Protein AF-A0A7Y2BTY7-F1 (afdb_monomer_lite)

pLDDT: mean 79.28, std 14.03, range [41.16, 93.19]

Sequence (97 aa):
MQQPDKAASQTGKGAFARQWHHRPPVPIKVSPFFSWPVDPLRMIRWIAERWVNIAENSVLAVIAYVSWRWVQPSLEETKTFAIGWVAEIYIRNLVLL

Foldseek 3Di:
DDDPPPPPPPPPCPDPVVPDPDDPDPPDDDQLVPDPPRDVVSNVVVCCCVQVPDCVNVVVVVLVVCCVPPQQDDPVVVVDDDVVNVVSVVVSVVVVD

Structure (mmCIF, N/CA/C/O backbone):
data_AF-A0A7Y2BTY7-F1
#
_entry.id   AF-A0A7Y2BTY7-F1
#
loop_
_atom_site.group_PDB
_atom_site.id
_atom_site.type_symbol
_atom_site.label_atom_id
_atom_site.label_alt_id
_atom_site.label_comp_id
_atom_site.label_asym_id
_atom_site.label_entity_id
_atom_site.label_seq_id
_atom_site.pdbx_PDB_ins_code
_atom_site.Cartn_x
_atom_site.Cartn_y
_atom_site.Cartn_z
_atom_site.occupancy
_atom_site.B_iso_or_equiv
_atom_site.auth_seq_id
_atom_site.auth_comp_id
_atom_site.auth_asym_id
_atom_site.auth_atom_id
_atom_site.pdbx_PDB_model_num
ATOM 1 N N . MET A 1 1 ? 28.530 -23.040 -51.780 1.00 42.69 1 MET A N 1
ATOM 2 C CA . MET A 1 1 ? 27.558 -23.373 -50.718 1.00 42.69 1 MET A CA 1
ATOM 3 C C . MET A 1 1 ? 26.801 -22.103 -50.348 1.00 42.69 1 MET A C 1
ATOM 5 O O . MET A 1 1 ? 27.272 -21.325 -49.532 1.00 42.69 1 MET A O 1
ATOM 9 N N . GLN A 1 2 ? 25.705 -21.825 -51.056 1.00 41.16 2 GLN A N 1
ATOM 10 C CA . GLN A 1 2 ? 24.822 -20.684 -50.795 1.00 41.16 2 GLN A CA 1
ATOM 11 C C . GLN A 1 2 ? 23.827 -21.075 -49.700 1.00 41.16 2 GLN A C 1
ATOM 13 O O . GLN A 1 2 ? 23.212 -22.131 -49.795 1.00 41.16 2 GLN A O 1
ATOM 18 N N . GLN A 1 3 ? 23.700 -20.244 -48.663 1.00 52.69 3 GLN A N 1
ATOM 19 C CA . GLN A 1 3 ? 22.672 -20.375 -47.627 1.00 52.69 3 GLN A CA 1
ATOM 20 C C . GLN A 1 3 ? 21.292 -20.068 -48.243 1.00 52.69 3 GLN A C 1
ATOM 22 O O . GLN A 1 3 ? 21.088 -18.935 -48.690 1.00 52.69 3 GLN A O 1
ATOM 27 N N . PRO A 1 4 ? 20.347 -21.025 -48.277 1.00 47.22 4 PRO A N 1
ATOM 28 C CA . PRO A 1 4 ? 19.034 -20.835 -48.898 1.00 47.22 4 PRO A CA 1
ATOM 29 C C . PRO A 1 4 ? 17.999 -20.094 -48.020 1.00 47.22 4 PRO A C 1
ATOM 31 O O . PRO A 1 4 ? 16.866 -19.896 -48.450 1.00 47.22 4 PRO A O 1
ATOM 34 N N . ASP A 1 5 ? 18.357 -19.604 -46.828 1.00 52.69 5 ASP A N 1
ATOM 35 C CA . ASP A 1 5 ? 17.351 -19.219 -45.818 1.00 52.69 5 ASP A CA 1
ATOM 36 C C . ASP A 1 5 ? 16.882 -17.750 -45.843 1.00 52.69 5 ASP A C 1
ATOM 38 O O . ASP A 1 5 ? 15.989 -17.366 -45.087 1.00 52.69 5 ASP A O 1
ATOM 42 N N . LYS A 1 6 ? 17.431 -16.889 -46.714 1.00 51.84 6 LYS A N 1
ATOM 43 C CA . LYS A 1 6 ? 17.019 -15.466 -46.778 1.00 51.84 6 LYS A CA 1
ATOM 44 C C . LYS A 1 6 ? 15.847 -15.172 -47.721 1.00 51.84 6 LYS A C 1
ATOM 46 O O . LYS A 1 6 ? 15.319 -14.061 -47.688 1.00 51.84 6 LYS A O 1
ATOM 51 N N . ALA A 1 7 ? 15.416 -16.137 -48.533 1.00 43.38 7 ALA A N 1
ATOM 52 C CA . ALA A 1 7 ? 14.379 -15.917 -49.545 1.00 43.38 7 ALA A CA 1
ATOM 53 C C . ALA A 1 7 ? 12.938 -16.142 -49.037 1.00 43.38 7 ALA A C 1
ATOM 55 O O . ALA A 1 7 ? 11.994 -15.654 -49.654 1.00 43.38 7 ALA A O 1
ATOM 56 N N . ALA A 1 8 ? 12.739 -16.828 -47.906 1.00 47.34 8 ALA A N 1
ATOM 57 C CA . ALA A 1 8 ? 11.413 -17.323 -47.518 1.00 47.34 8 ALA A CA 1
ATOM 58 C C . ALA A 1 8 ? 10.533 -16.356 -46.692 1.00 47.34 8 ALA A C 1
ATOM 60 O O . ALA A 1 8 ? 9.362 -16.651 -46.476 1.00 47.34 8 ALA A O 1
ATOM 61 N N . SER A 1 9 ? 11.027 -15.198 -46.225 1.00 47.81 9 SER A N 1
ATOM 62 C CA . SER A 1 9 ? 10.263 -14.342 -45.284 1.00 47.81 9 SER A CA 1
ATOM 63 C C . SER A 1 9 ? 9.666 -13.056 -45.872 1.00 47.81 9 SER A C 1
ATOM 65 O O . SER A 1 9 ? 9.100 -12.242 -45.136 1.00 47.81 9 SER A O 1
ATOM 67 N N . GLN A 1 10 ? 9.766 -12.832 -47.187 1.00 53.38 10 GLN A N 1
ATOM 68 C CA . GLN A 1 10 ? 9.287 -11.582 -47.802 1.00 53.38 10 GLN A CA 1
ATOM 69 C C . GLN A 1 10 ? 7.935 -11.685 -48.522 1.00 53.38 10 GLN A C 1
ATOM 71 O O . GLN A 1 10 ? 7.320 -10.655 -48.788 1.00 53.38 10 GLN A O 1
ATOM 76 N N . THR A 1 11 ? 7.402 -12.884 -48.746 1.00 47.84 11 THR A N 1
ATOM 77 C CA . THR A 1 11 ? 6.174 -13.106 -49.537 1.00 47.84 11 THR A CA 1
ATOM 78 C C . THR A 1 11 ? 4.868 -13.115 -48.728 1.00 47.84 11 THR A C 1
ATOM 80 O O . THR A 1 11 ? 3.796 -13.237 -49.307 1.00 47.84 11 THR A O 1
ATOM 83 N N . GLY A 1 12 ? 4.921 -12.899 -47.406 1.00 49.81 12 GLY A N 1
ATOM 84 C CA . GLY A 1 12 ? 3.742 -12.810 -46.521 1.00 49.81 12 GLY A CA 1
ATOM 85 C C . GLY A 1 12 ? 3.483 -11.426 -45.905 1.00 49.81 12 GLY A C 1
ATOM 86 O O . GLY A 1 12 ? 2.640 -11.285 -45.023 1.00 49.81 12 GLY A O 1
ATOM 87 N N . LYS A 1 13 ? 4.215 -10.384 -46.324 1.00 57.34 13 LYS A N 1
ATOM 88 C CA . LYS A 1 13 ? 4.190 -9.046 -45.691 1.00 57.34 13 LYS A CA 1
ATOM 89 C C . LYS A 1 13 ? 2.956 -8.189 -46.022 1.00 57.34 13 LYS A C 1
ATOM 91 O O . LYS A 1 13 ? 2.827 -7.099 -45.481 1.00 57.34 13 LYS A O 1
ATOM 96 N N . GLY A 1 14 ? 2.055 -8.645 -46.892 1.00 62.34 14 GLY A N 1
ATOM 97 C CA . GLY A 1 14 ? 1.007 -7.800 -47.473 1.00 62.34 14 GLY A CA 1
ATOM 98 C C . GLY A 1 14 ? -0.171 -7.496 -46.548 1.00 62.34 14 GLY A C 1
ATOM 99 O O . GLY A 1 14 ?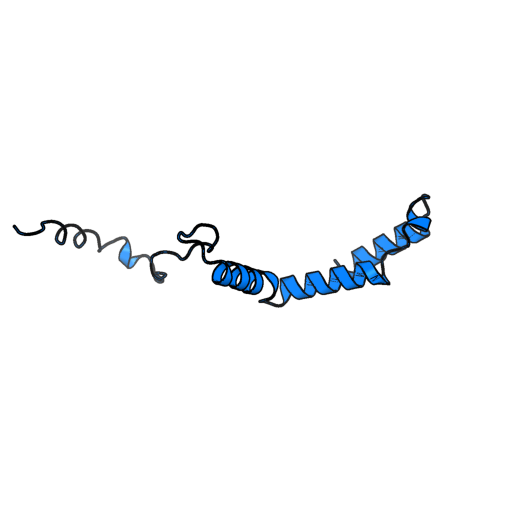 -0.419 -6.341 -46.237 1.00 62.34 14 GLY A O 1
ATOM 100 N N . ALA A 1 15 ? -0.933 -8.500 -46.116 1.00 64.19 15 ALA A N 1
ATOM 101 C CA . ALA A 1 15 ? -2.231 -8.254 -45.477 1.00 64.19 15 ALA A CA 1
ATOM 102 C C . ALA A 1 15 ? -2.122 -7.908 -43.982 1.00 64.19 15 ALA A C 1
ATOM 104 O O . ALA A 1 15 ? -2.612 -6.867 -43.552 1.00 64.19 15 ALA A O 1
ATOM 105 N N . PHE A 1 16 ? -1.410 -8.730 -43.207 1.00 64.00 16 PHE A N 1
ATOM 106 C CA . PHE A 1 16 ? -1.311 -8.569 -41.753 1.00 64.00 16 PHE A CA 1
ATOM 107 C C . PHE A 1 16 ? -0.488 -7.339 -41.345 1.00 64.00 16 PHE A C 1
ATOM 109 O O . PHE A 1 16 ? -0.779 -6.687 -40.348 1.00 64.00 16 PHE A O 1
ATOM 116 N N . ALA A 1 17 ? 0.537 -6.967 -42.124 1.00 66.31 17 ALA A N 1
ATOM 117 C CA . ALA A 1 17 ? 1.388 -5.831 -41.773 1.00 66.31 17 ALA A CA 1
ATOM 118 C C . ALA A 1 17 ? 0.705 -4.467 -41.963 1.00 66.31 17 ALA A C 1
ATOM 120 O O . ALA A 1 17 ? 1.103 -3.523 -41.285 1.00 66.31 17 ALA A O 1
ATOM 121 N N . ARG A 1 18 ? -0.312 -4.376 -42.834 1.00 68.06 18 ARG A N 1
ATOM 122 C CA . ARG A 1 18 ? -1.107 -3.159 -43.077 1.00 68.06 18 ARG A CA 1
ATOM 123 C C . ARG A 1 18 ? -2.134 -2.870 -41.979 1.00 68.06 18 ARG A C 1
ATOM 125 O O . ARG A 1 18 ? -2.624 -1.753 -41.897 1.00 68.06 18 ARG A O 1
ATOM 132 N N . GLN A 1 19 ? -2.454 -3.860 -41.150 1.00 77.44 19 GLN A N 1
ATOM 133 C CA . GLN A 1 19 ? -3.551 -3.796 -40.183 1.00 77.44 19 GLN A CA 1
ATOM 134 C C . GLN A 1 19 ? -3.138 -3.219 -38.812 1.00 77.44 19 GLN A C 1
ATOM 136 O O . GLN A 1 19 ? -4.003 -2.902 -38.003 1.00 77.44 19 GLN A O 1
ATOM 141 N N . TRP A 1 20 ? -1.833 -3.058 -38.546 1.00 79.56 20 TRP A N 1
ATOM 142 C CA . TRP A 1 20 ? -1.300 -2.626 -37.245 1.00 79.56 20 TRP A CA 1
ATOM 143 C C . TRP A 1 20 ? -0.476 -1.337 -37.361 1.00 79.56 20 TRP A C 1
ATOM 145 O O . TRP A 1 20 ? 0.578 -1.330 -37.998 1.00 79.56 20 TRP A O 1
ATOM 155 N N . HIS A 1 21 ? -0.920 -0.266 -36.693 1.00 81.50 21 HIS A N 1
ATOM 156 C CA . HIS A 1 21 ? -0.248 1.044 -36.693 1.00 81.50 21 HIS A CA 1
ATOM 157 C C . HIS A 1 21 ? 1.017 1.106 -35.824 1.00 81.50 21 HIS A C 1
ATOM 159 O O . HIS A 1 21 ? 1.925 1.878 -36.121 1.00 81.50 21 HIS A O 1
ATOM 165 N N . HIS A 1 22 ? 1.102 0.297 -34.764 1.00 80.94 22 HIS A N 1
ATOM 166 C CA . HIS A 1 22 ? 2.264 0.253 -33.879 1.00 80.94 22 HIS A CA 1
ATOM 167 C C . HIS A 1 22 ? 2.903 -1.132 -33.895 1.00 80.94 22 HIS A C 1
ATOM 169 O O . HIS A 1 22 ? 2.222 -2.152 -33.781 1.00 80.94 22 HIS A O 1
ATOM 175 N N . ARG A 1 23 ? 4.230 -1.159 -34.018 1.00 78.69 23 ARG A N 1
ATOM 176 C CA . ARG A 1 23 ? 5.039 -2.372 -33.927 1.00 78.69 23 ARG A CA 1
ATOM 177 C C . ARG A 1 23 ? 6.084 -2.130 -32.847 1.00 78.69 23 ARG A C 1
ATOM 179 O O . ARG A 1 23 ? 7.023 -1.374 -33.105 1.00 78.69 23 ARG A O 1
ATOM 186 N N . PRO A 1 24 ? 5.930 -2.717 -31.650 1.00 78.00 24 PRO A N 1
ATOM 187 C CA . PRO A 1 24 ? 6.970 -2.593 -30.652 1.00 78.00 24 PRO A CA 1
ATOM 188 C C . PRO A 1 24 ? 8.256 -3.236 -31.195 1.00 78.00 24 PRO A C 1
ATOM 190 O O . PRO A 1 24 ? 8.190 -4.204 -31.964 1.00 78.00 24 PRO A O 1
ATOM 193 N N . PRO A 1 25 ? 9.431 -2.713 -30.824 1.00 80.06 25 PRO A N 1
ATOM 194 C CA . PRO A 1 25 ? 10.690 -3.346 -31.179 1.00 80.06 25 PRO A CA 1
ATOM 195 C C . PRO A 1 25 ? 10.729 -4.767 -30.600 1.00 80.06 25 PRO A C 1
ATOM 197 O O . PRO A 1 25 ? 10.502 -4.973 -29.408 1.00 80.06 25 PRO A O 1
ATOM 200 N N . VAL A 1 26 ? 10.999 -5.747 -31.463 1.00 81.38 26 VAL A N 1
ATOM 201 C CA . VAL A 1 26 ? 11.207 -7.150 -31.082 1.00 81.38 26 VAL A CA 1
ATOM 202 C C . VAL A 1 26 ? 12.702 -7.418 -30.867 1.00 81.38 26 VAL A C 1
ATOM 204 O O . VAL A 1 26 ? 13.520 -6.825 -31.574 1.00 81.38 26 VAL A O 1
ATOM 207 N N . PRO A 1 27 ? 13.089 -8.310 -29.936 1.00 79.25 27 PRO A N 1
ATOM 208 C CA . PRO A 1 27 ? 12.235 -9.130 -29.072 1.00 79.25 27 PRO A CA 1
ATOM 209 C C 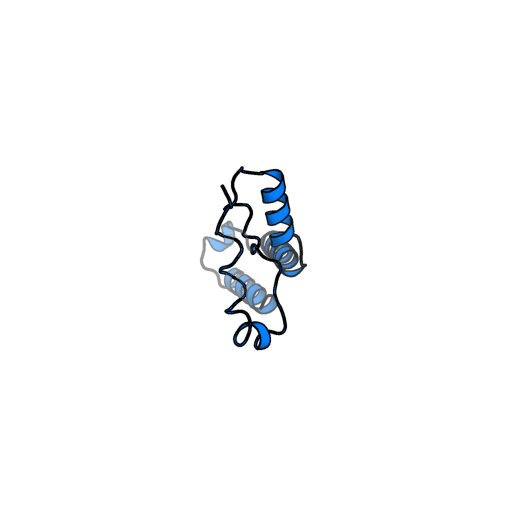. PRO A 1 27 ? 11.585 -8.327 -27.936 1.00 79.25 27 PRO A C 1
ATOM 211 O O . PRO A 1 27 ? 12.187 -7.403 -27.388 1.00 79.25 27 PRO A O 1
ATOM 214 N N . ILE A 1 28 ? 10.353 -8.701 -27.569 1.00 78.44 28 ILE A N 1
ATOM 215 C CA . ILE A 1 28 ? 9.655 -8.115 -26.417 1.00 78.44 28 ILE A CA 1
ATOM 216 C C . ILE A 1 28 ? 10.524 -8.355 -25.184 1.00 78.44 28 ILE A C 1
ATOM 218 O O . ILE A 1 28 ? 10.840 -9.495 -24.842 1.00 78.44 28 ILE A O 1
ATOM 222 N N . LYS A 1 29 ? 10.944 -7.270 -24.531 1.00 77.81 29 LYS A N 1
ATOM 223 C CA . LYS A 1 29 ? 11.762 -7.360 -23.324 1.00 77.81 29 LYS A CA 1
ATOM 224 C C . LYS A 1 29 ? 10.908 -7.946 -22.203 1.00 77.81 29 LYS A C 1
ATOM 226 O O . LYS A 1 29 ? 9.958 -7.315 -21.753 1.00 77.81 29 LYS A O 1
ATOM 231 N N . VAL A 1 30 ? 11.259 -9.149 -21.768 1.00 80.56 30 VAL A N 1
ATOM 232 C CA . VAL A 1 30 ? 10.656 -9.800 -20.603 1.00 80.56 30 VAL A CA 1
ATOM 233 C C . VAL A 1 30 ? 11.334 -9.342 -19.312 1.00 80.56 30 VAL A C 1
ATOM 235 O O . VAL A 1 30 ? 12.393 -8.706 -19.332 1.00 80.56 30 VAL A O 1
ATOM 238 N N . SER A 1 31 ? 10.703 -9.660 -18.183 1.00 82.00 31 SER A N 1
ATOM 239 C CA . SER A 1 31 ? 11.260 -9.420 -16.853 1.00 82.00 31 SER A CA 1
ATOM 240 C C . SER A 1 31 ? 12.665 -10.041 -16.721 1.00 82.00 31 SER A C 1
ATOM 242 O O . SER A 1 31 ? 12.866 -11.174 -17.169 1.00 82.00 31 SER A O 1
ATOM 244 N N . PRO A 1 32 ? 13.640 -9.333 -16.110 1.00 85.56 32 PRO A N 1
ATOM 245 C CA . PRO A 1 32 ? 15.031 -9.782 -16.040 1.00 85.56 32 PRO A CA 1
ATOM 246 C C . PRO A 1 32 ? 15.223 -11.082 -15.247 1.00 85.56 32 PRO A C 1
ATOM 248 O O . PRO A 1 32 ? 16.240 -11.747 -15.412 1.00 85.56 32 PRO A O 1
ATOM 251 N N . PHE A 1 33 ? 14.231 -11.474 -14.443 1.00 85.81 33 PHE A N 1
ATOM 252 C CA . PHE A 1 33 ? 14.199 -12.751 -13.727 1.00 85.81 33 PHE A CA 1
ATOM 253 C C . PHE A 1 33 ? 14.128 -13.974 -14.655 1.00 85.81 33 PHE A C 1
ATOM 255 O O . PHE A 1 33 ? 14.505 -15.066 -14.247 1.00 85.81 33 PHE A O 1
ATOM 262 N N . PHE A 1 34 ? 13.665 -13.800 -15.898 1.00 86.31 34 PHE A N 1
ATOM 263 C CA . PHE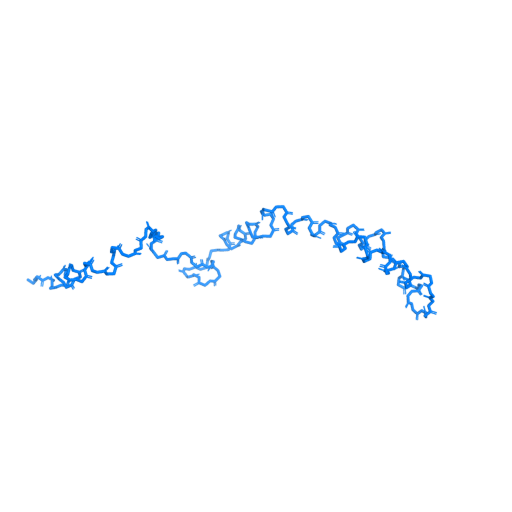 A 1 34 ? 13.535 -14.879 -16.885 1.00 86.31 34 PHE A CA 1
ATOM 264 C C . PHE A 1 34 ? 14.592 -14.810 -17.993 1.00 86.31 34 PHE A C 1
ATOM 266 O O . PHE A 1 34 ? 14.484 -15.512 -18.997 1.00 86.31 34 PHE A O 1
ATOM 273 N N . SER A 1 35 ? 15.599 -13.948 -17.845 1.00 82.38 35 SER A N 1
ATOM 274 C CA . SER A 1 35 ? 16.705 -13.834 -18.797 1.00 82.38 35 SER A CA 1
ATOM 275 C C . SER A 1 35 ? 17.976 -14.476 -18.255 1.00 82.38 35 SER A C 1
ATOM 277 O O . SER A 1 35 ? 18.343 -14.272 -17.102 1.00 82.38 35 SER A O 1
ATOM 279 N N . TRP A 1 36 ? 18.655 -15.221 -19.126 1.00 81.00 36 TRP A N 1
ATOM 280 C CA . TRP A 1 36 ? 19.990 -15.761 -18.893 1.00 81.00 36 TRP A CA 1
ATOM 281 C C . TRP A 1 36 ? 21.011 -14.997 -19.750 1.00 81.00 36 TRP A C 1
ATOM 283 O O . TRP A 1 36 ? 20.699 -14.704 -20.909 1.00 81.00 36 TRP A O 1
ATOM 293 N N . PRO A 1 37 ? 22.229 -14.704 -19.259 1.00 85.88 37 PRO A N 1
ATOM 294 C CA . PRO A 1 37 ? 22.742 -14.932 -17.904 1.00 85.88 37 PRO A CA 1
ATOM 295 C C . PRO A 1 37 ? 22.083 -14.025 -16.855 1.00 85.88 37 PRO A C 1
ATOM 297 O O . PRO A 1 37 ? 21.553 -12.963 -17.182 1.00 85.88 37 PRO A O 1
ATOM 300 N N . VAL A 1 38 ? 22.113 -14.460 -15.594 1.00 87.00 38 VAL A N 1
ATOM 301 C CA . VAL A 1 38 ? 21.557 -13.692 -14.471 1.00 87.00 38 VAL A CA 1
ATOM 302 C C . VAL A 1 38 ? 22.367 -12.408 -14.276 1.00 87.00 38 VAL A C 1
ATOM 304 O O . VAL A 1 38 ? 23.584 -12.458 -14.115 1.00 87.00 38 VAL A O 1
ATOM 307 N N . ASP A 1 39 ? 21.680 -11.267 -14.260 1.00 88.25 39 ASP A N 1
ATOM 308 C CA . ASP A 1 39 ? 22.258 -9.947 -13.986 1.00 88.25 39 ASP A CA 1
ATOM 309 C C . ASP A 1 39 ? 21.569 -9.343 -12.748 1.00 88.25 39 ASP A C 1
ATOM 311 O O . ASP A 1 39 ? 20.492 -8.740 -12.866 1.00 88.25 39 ASP A O 1
ATOM 315 N N . PRO A 1 40 ? 22.160 -9.503 -11.546 1.00 88.44 40 PRO A N 1
ATOM 316 C CA . PRO A 1 40 ? 21.569 -9.025 -10.298 1.00 88.44 40 PRO A CA 1
ATOM 317 C C . PRO A 1 40 ? 21.329 -7.515 -10.288 1.00 88.44 40 PRO A C 1
ATOM 319 O O . PRO A 1 40 ? 20.335 -7.044 -9.736 1.00 88.44 40 PRO A O 1
ATOM 322 N N . LEU A 1 41 ? 22.212 -6.745 -10.929 1.00 90.31 41 LEU A N 1
ATOM 323 C CA . LEU A 1 41 ? 22.119 -5.289 -10.961 1.00 90.31 41 LEU A CA 1
ATOM 324 C C . LEU A 1 41 ? 20.893 -4.853 -11.767 1.00 90.31 41 LEU A C 1
ATOM 326 O O . LEU A 1 41 ? 20.116 -3.998 -11.333 1.00 90.31 41 LEU A O 1
ATOM 330 N N . ARG A 1 42 ? 20.667 -5.504 -12.914 1.00 87.31 42 ARG A N 1
ATOM 331 C CA . ARG A 1 42 ? 19.472 -5.292 -13.735 1.00 87.31 42 ARG A CA 1
ATOM 332 C C . ARG A 1 42 ? 18.194 -5.718 -13.016 1.00 87.31 42 ARG A C 1
ATOM 334 O O . ARG A 1 42 ? 17.173 -5.055 -13.187 1.00 87.31 42 ARG A O 1
ATOM 341 N N . MET A 1 43 ? 18.233 -6.783 -12.216 1.00 90.00 43 MET A N 1
ATOM 342 C CA . MET A 1 43 ? 17.084 -7.224 -11.416 1.00 90.00 43 MET A CA 1
ATOM 343 C C . MET A 1 43 ? 16.726 -6.200 -10.335 1.00 90.00 43 MET A C 1
ATOM 345 O O . MET A 1 43 ? 15.571 -5.792 -10.258 1.00 90.00 43 MET A O 1
ATOM 349 N N . ILE A 1 44 ? 17.703 -5.728 -9.553 1.00 89.12 44 ILE A N 1
ATOM 350 C CA . ILE A 1 44 ? 17.482 -4.710 -8.510 1.00 89.12 44 ILE A CA 1
ATOM 351 C C . ILE A 1 44 ? 16.937 -3.426 -9.129 1.00 89.12 44 ILE A C 1
ATOM 353 O O . ILE A 1 44 ? 15.950 -2.877 -8.639 1.00 89.12 44 ILE A O 1
ATOM 357 N N . ARG A 1 45 ? 17.530 -2.972 -10.241 1.00 88.25 45 ARG A N 1
ATOM 358 C CA . ARG A 1 45 ? 17.047 -1.781 -10.943 1.00 88.25 45 ARG A CA 1
ATOM 359 C C . ARG A 1 45 ? 15.618 -1.965 -11.440 1.00 88.25 45 ARG A C 1
ATOM 361 O O . ARG A 1 45 ? 14.816 -1.060 -11.277 1.00 88.25 45 ARG A O 1
ATOM 368 N N . TRP A 1 46 ? 15.279 -3.132 -11.982 1.00 86.62 46 TRP A N 1
ATOM 369 C CA . TRP A 1 46 ? 13.915 -3.431 -12.418 1.00 86.62 46 TRP A CA 1
ATOM 370 C C . TRP A 1 46 ? 12.914 -3.436 -11.255 1.00 86.62 46 TRP A C 1
ATOM 372 O O . TRP A 1 46 ? 11.812 -2.917 -11.402 1.00 86.62 46 TRP A O 1
ATOM 382 N N . ILE A 1 47 ? 13.293 -3.963 -10.084 1.00 86.62 47 ILE A N 1
ATOM 383 C CA . ILE A 1 47 ? 12.455 -3.899 -8.875 1.00 86.62 47 ILE A CA 1
ATOM 384 C C . ILE A 1 47 ? 12.263 -2.443 -8.454 1.00 86.62 47 ILE A C 1
ATOM 386 O O . ILE A 1 47 ? 11.129 -2.028 -8.243 1.00 86.62 47 ILE A O 1
ATOM 390 N N . ALA A 1 48 ? 13.337 -1.655 -8.378 1.00 84.75 48 ALA A N 1
ATOM 391 C CA . ALA A 1 48 ? 13.254 -0.238 -8.035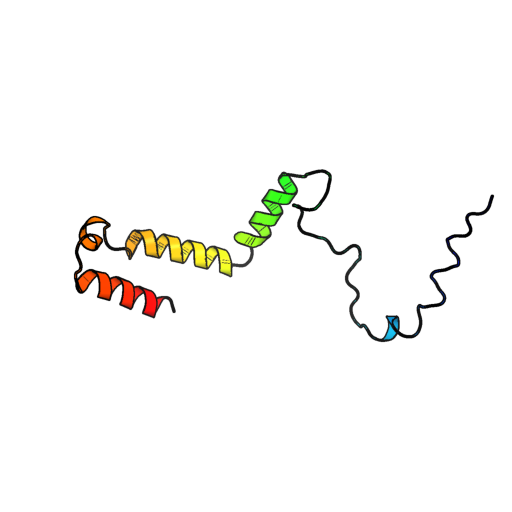 1.00 84.75 48 ALA A CA 1
ATOM 392 C C . ALA A 1 48 ? 12.397 0.538 -9.052 1.00 84.75 48 ALA A C 1
ATOM 394 O O . ALA A 1 48 ? 11.518 1.304 -8.670 1.00 84.75 48 ALA A O 1
ATOM 395 N N . GLU A 1 49 ? 12.560 0.275 -10.348 1.00 83.06 49 GLU A N 1
ATOM 396 C CA . GLU A 1 49 ? 11.742 0.858 -11.414 1.00 83.06 49 GLU A CA 1
ATOM 397 C C . GLU A 1 49 ? 10.263 0.440 -11.350 1.00 83.06 49 GLU A C 1
ATOM 399 O O . GLU A 1 49 ? 9.403 1.132 -11.886 1.00 83.06 49 GLU A O 1
ATOM 404 N N . ARG A 1 50 ? 9.946 -0.684 -10.706 1.00 82.25 50 ARG A N 1
ATOM 405 C CA . ARG A 1 50 ? 8.570 -1.174 -10.575 1.00 82.25 50 ARG A CA 1
ATOM 406 C C . ARG A 1 50 ? 7.899 -0.754 -9.267 1.00 82.25 50 ARG A C 1
ATOM 408 O O . ARG A 1 50 ? 6.692 -0.530 -9.255 1.00 82.25 50 ARG A O 1
ATOM 415 N N . TRP A 1 51 ? 8.661 -0.700 -8.178 1.00 73.00 51 TRP A N 1
ATOM 416 C CA . TRP A 1 51 ? 8.166 -0.459 -6.819 1.00 73.00 51 TRP A CA 1
ATOM 417 C C . TRP A 1 51 ? 8.384 0.971 -6.335 1.00 73.00 51 TRP A C 1
ATOM 419 O O . TRP A 1 51 ? 7.569 1.485 -5.576 1.00 73.00 51 TRP A O 1
ATOM 429 N N . VAL A 1 52 ? 9.480 1.605 -6.748 1.00 74.88 52 VAL A N 1
ATOM 430 C CA . VAL A 1 52 ? 9.866 2.951 -6.297 1.00 74.88 52 VAL A CA 1
ATOM 431 C C . VAL A 1 52 ? 9.503 4.001 -7.344 1.00 74.88 52 VAL A C 1
ATOM 433 O O . VAL A 1 52 ? 9.155 5.127 -6.992 1.00 74.88 52 VAL A O 1
ATOM 436 N N . ASN A 1 53 ? 9.542 3.634 -8.626 1.00 68.06 53 ASN A N 1
ATOM 437 C CA . ASN A 1 53 ? 9.123 4.512 -9.711 1.00 68.06 53 ASN A CA 1
ATOM 438 C C . ASN A 1 53 ? 7.608 4.473 -9.917 1.00 68.06 53 ASN A C 1
ATOM 440 O O . ASN A 1 53 ? 6.984 3.414 -9.916 1.00 68.06 53 ASN A O 1
ATOM 444 N N . ILE A 1 54 ? 7.082 5.669 -10.192 1.00 61.47 54 ILE A N 1
ATOM 445 C CA . ILE A 1 54 ? 5.665 6.022 -10.305 1.00 61.47 54 ILE A CA 1
ATOM 446 C C . ILE A 1 54 ? 5.016 6.014 -8.920 1.00 61.47 54 ILE A C 1
ATOM 448 O O . ILE A 1 54 ? 4.806 4.973 -8.310 1.00 61.47 54 ILE A O 1
ATOM 452 N N . ALA A 1 55 ? 4.747 7.227 -8.432 1.00 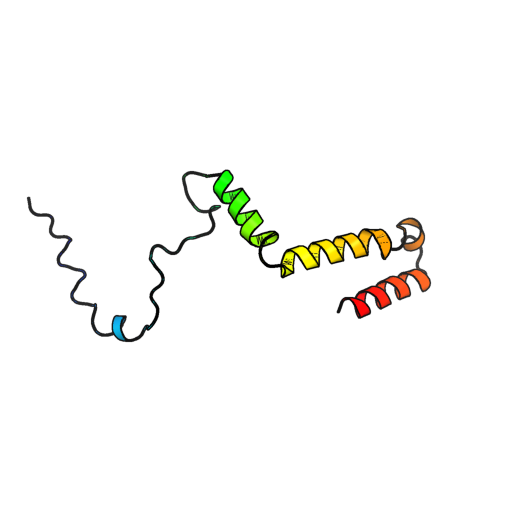66.12 55 ALA A N 1
ATOM 453 C CA . ALA A 1 55 ? 4.367 7.585 -7.066 1.00 66.12 55 ALA A CA 1
ATOM 454 C C . ALA A 1 55 ? 3.290 6.707 -6.405 1.00 66.12 55 ALA A C 1
ATOM 456 O O . ALA A 1 55 ? 3.189 6.701 -5.193 1.00 66.12 55 ALA A O 1
ATOM 457 N N . GLU A 1 56 ? 2.501 5.956 -7.162 1.00 75.56 56 GLU A N 1
ATOM 458 C CA . GLU A 1 56 ? 1.427 5.106 -6.659 1.00 75.56 56 GLU A CA 1
ATOM 459 C C . GLU A 1 56 ? 1.910 4.070 -5.628 1.00 75.56 56 GLU A C 1
ATOM 461 O O . GLU A 1 56 ? 1.475 4.092 -4.477 1.00 75.56 56 GLU A O 1
ATOM 466 N N . ASN A 1 57 ? 2.872 3.214 -5.988 1.00 82.19 57 ASN A N 1
ATOM 467 C CA . ASN A 1 57 ? 3.329 2.142 -5.095 1.00 82.19 57 ASN A CA 1
ATOM 468 C C . ASN A 1 57 ? 4.074 2.687 -3.867 1.00 82.19 57 ASN A C 1
ATOM 470 O O . ASN A 1 57 ? 3.921 2.171 -2.759 1.00 82.19 57 ASN A O 1
ATOM 474 N N . SER A 1 58 ? 4.864 3.746 -4.048 1.00 83.06 58 SER A N 1
ATOM 475 C CA . SER A 1 58 ? 5.625 4.365 -2.963 1.00 83.06 58 SER A CA 1
ATOM 476 C C . SER A 1 58 ? 4.740 5.187 -2.025 1.00 83.06 58 SER A C 1
ATOM 478 O O . SER A 1 58 ? 4.926 5.110 -0.813 1.00 83.06 58 SER A O 1
ATOM 480 N N . VAL A 1 59 ? 3.732 5.899 -2.538 1.00 86.06 59 VAL A N 1
ATOM 481 C CA . VAL A 1 59 ? 2.729 6.598 -1.718 1.00 86.06 59 VAL A CA 1
ATOM 482 C C . VAL A 1 59 ? 1.925 5.598 -0.896 1.00 86.06 59 VAL A C 1
ATOM 484 O O . VAL A 1 59 ? 1.784 5.799 0.307 1.00 86.06 59 VAL A O 1
ATOM 487 N N . LEU A 1 60 ? 1.476 4.486 -1.489 1.00 87.69 60 LEU A N 1
ATOM 488 C CA . LEU A 1 60 ? 0.788 3.427 -0.744 1.00 87.69 60 LEU A CA 1
ATOM 489 C C . LEU A 1 60 ? 1.674 2.833 0.359 1.00 87.69 60 LEU A C 1
ATOM 491 O O . LEU A 1 60 ? 1.204 2.640 1.479 1.00 87.69 60 LEU A O 1
ATOM 495 N N . ALA A 1 61 ? 2.960 2.596 0.085 1.00 88.38 61 ALA A N 1
ATOM 496 C CA . ALA A 1 61 ? 3.900 2.105 1.091 1.00 88.38 61 ALA A CA 1
ATOM 497 C C . ALA A 1 61 ? 4.093 3.102 2.247 1.00 88.38 61 ALA A C 1
ATOM 499 O O . ALA A 1 61 ? 4.111 2.704 3.413 1.00 88.38 61 ALA A O 1
ATOM 500 N N . VAL A 1 62 ? 4.193 4.400 1.940 1.00 89.88 62 VAL A N 1
ATOM 501 C CA . VAL A 1 62 ? 4.293 5.464 2.949 1.00 89.88 62 VAL A CA 1
ATOM 502 C C . VAL A 1 62 ? 3.014 5.545 3.777 1.00 89.88 62 VAL A C 1
ATOM 504 O O . VAL A 1 62 ? 3.093 5.540 5.003 1.00 89.88 62 VAL A O 1
ATOM 507 N N . ILE A 1 63 ? 1.842 5.559 3.140 1.00 90.88 63 ILE A N 1
ATOM 508 C CA . ILE A 1 63 ? 0.546 5.578 3.829 1.00 90.88 63 ILE A CA 1
ATOM 509 C C . ILE A 1 63 ? 0.407 4.355 4.737 1.00 90.88 63 ILE A C 1
ATOM 511 O O . ILE A 1 63 ? -0.003 4.502 5.888 1.00 90.88 63 ILE A O 1
ATOM 515 N N . ALA A 1 64 ? 0.791 3.166 4.267 1.00 90.56 64 ALA A N 1
ATOM 516 C CA . ALA A 1 64 ? 0.761 1.948 5.068 1.00 90.56 64 ALA A CA 1
ATOM 517 C C . ALA A 1 64 ? 1.683 2.051 6.293 1.00 90.56 64 ALA A C 1
ATOM 519 O O . ALA A 1 64 ? 1.260 1.744 7.407 1.00 90.56 64 ALA A O 1
ATOM 520 N N . TYR A 1 65 ? 2.913 2.538 6.111 1.00 92.69 65 TYR A N 1
ATOM 521 C CA . TYR A 1 65 ? 3.871 2.721 7.202 1.00 92.69 65 TYR A CA 1
ATOM 522 C C . TYR A 1 65 ? 3.382 3.734 8.248 1.00 92.69 65 TYR A C 1
ATOM 524 O O . TYR A 1 65 ? 3.405 3.458 9.447 1.00 92.69 65 TYR A O 1
ATOM 532 N N . VAL A 1 66 ? 2.890 4.886 7.794 1.00 92.75 66 VAL A N 1
ATOM 533 C CA . VAL A 1 66 ? 2.315 5.947 8.634 1.00 92.75 66 VAL A CA 1
ATOM 534 C C . VAL A 1 66 ? 1.100 5.426 9.405 1.00 92.75 66 VAL A C 1
ATOM 536 O O . VAL A 1 66 ? 1.024 5.588 10.624 1.00 92.75 66 VAL A O 1
ATOM 539 N N . SER A 1 67 ? 0.182 4.746 8.716 1.00 90.44 67 SER A N 1
ATOM 540 C CA . SER A 1 67 ? -1.019 4.166 9.325 1.00 90.44 67 SER A CA 1
ATOM 541 C C . SER A 1 67 ? -0.665 3.134 10.390 1.00 90.44 67 SER A C 1
ATOM 543 O O . SER A 1 67 ? -1.253 3.140 11.468 1.00 90.44 67 SER A O 1
ATOM 545 N N . TRP A 1 68 ? 0.327 2.282 10.119 1.00 88.69 68 TRP A N 1
ATOM 546 C CA . TRP A 1 68 ? 0.811 1.285 11.070 1.00 88.69 68 TRP A CA 1
ATOM 547 C C . TRP A 1 68 ? 1.481 1.921 12.291 1.00 88.69 68 TRP A C 1
ATOM 549 O O . TRP A 1 68 ? 1.304 1.454 13.411 1.00 88.69 68 TRP A O 1
ATOM 559 N N . ARG A 1 69 ? 2.253 2.995 12.101 1.00 90.00 69 ARG A N 1
ATOM 560 C CA . ARG A 1 69 ? 3.037 3.586 13.189 1.00 90.00 69 ARG A CA 1
ATOM 561 C C . ARG A 1 69 ? 2.214 4.457 14.137 1.00 90.00 69 ARG A C 1
ATOM 563 O O . ARG A 1 69 ? 2.568 4.521 15.319 1.00 90.00 69 ARG A O 1
ATOM 570 N N . TRP A 1 70 ? 1.200 5.160 13.633 1.00 86.06 70 TRP A N 1
ATOM 571 C CA . TRP A 1 70 ? 0.470 6.174 14.408 1.00 86.06 70 TRP A CA 1
ATOM 572 C C . TRP A 1 70 ? -1.021 5.907 14.583 1.00 86.06 70 TRP A C 1
ATOM 574 O O . TRP A 1 70 ? -1.583 6.399 15.551 1.00 86.06 70 TRP A O 1
ATOM 584 N N . VAL A 1 71 ? -1.652 5.158 13.678 1.00 85.81 71 VAL A N 1
ATOM 585 C CA . VAL A 1 71 ? -3.113 4.943 13.679 1.00 85.81 71 VAL A CA 1
ATOM 586 C C . VAL A 1 71 ? -3.471 3.501 14.050 1.00 85.81 71 VAL A C 1
ATOM 588 O O . VAL A 1 71 ? -4.635 3.114 14.063 1.00 85.81 71 VAL A O 1
ATOM 591 N N . GLN A 1 72 ? -2.471 2.656 14.307 1.00 85.12 72 GLN A N 1
ATOM 592 C CA . GLN A 1 72 ? -2.705 1.300 14.770 1.00 85.12 72 GLN A CA 1
ATOM 593 C C . GLN A 1 72 ? -2.775 1.274 16.304 1.00 85.12 72 GLN A C 1
ATOM 595 O O . GLN A 1 72 ? -1.789 1.650 16.946 1.00 85.12 72 GLN A O 1
ATOM 600 N N . PRO A 1 73 ? -3.884 0.781 16.890 1.00 86.19 73 PRO A N 1
ATOM 601 C CA . PRO A 1 73 ? -3.988 0.604 18.332 1.00 86.19 73 PRO A CA 1
ATOM 602 C C . PRO A 1 73 ? -2.980 -0.438 18.822 1.00 86.19 73 PRO A C 1
ATOM 604 O O . PRO A 1 73 ? -2.513 -1.303 18.068 1.00 86.19 73 PRO A O 1
ATOM 607 N N . SER A 1 74 ? -2.631 -0.361 20.105 1.00 87.00 74 SER A N 1
ATOM 608 C CA . SER A 1 74 ? -1.635 -1.262 20.678 1.00 87.00 74 SER A CA 1
ATOM 609 C C . SER A 1 74 ? -2.090 -2.727 20.607 1.00 87.00 74 SER A C 1
ATOM 611 O O . SER A 1 74 ? -3.276 -3.064 20.691 1.00 87.00 74 SER A O 1
ATOM 613 N N . LEU A 1 75 ? -1.119 -3.637 20.492 1.00 84.75 75 LEU A N 1
ATOM 614 C CA . LEU A 1 75 ? -1.391 -5.075 20.566 1.00 84.75 75 LEU A CA 1
ATOM 615 C C . LEU A 1 75 ? -1.969 -5.489 21.924 1.00 84.75 75 LEU A C 1
ATOM 617 O O . LEU A 1 75 ? -2.519 -6.574 22.037 1.00 84.75 75 LEU A O 1
ATOM 621 N N . GLU A 1 76 ? -1.831 -4.668 22.965 1.00 86.31 76 GLU A N 1
ATOM 622 C CA . GLU A 1 76 ? -2.418 -4.956 24.271 1.00 86.31 76 GLU A CA 1
ATOM 623 C C . GLU A 1 76 ? -3.920 -4.684 24.300 1.00 86.31 76 GLU A C 1
ATOM 625 O O . GLU A 1 76 ? -4.673 -5.542 24.752 1.00 86.31 76 GLU A O 1
ATOM 630 N N . GLU A 1 77 ? -4.366 -3.556 23.748 1.00 83.12 77 GLU A N 1
ATOM 631 C CA . GLU A 1 77 ? -5.791 -3.200 23.698 1.00 83.12 77 GLU A CA 1
ATOM 632 C C . GLU A 1 77 ? -6.588 -4.109 22.759 1.00 83.12 77 GLU A C 1
ATOM 634 O O . GLU A 1 77 ? -7.736 -4.453 23.039 1.00 83.12 77 GLU A O 1
ATOM 639 N N . THR A 1 78 ? -5.960 -4.565 21.676 1.00 88.19 78 THR A N 1
ATOM 640 C CA . THR A 1 78 ? -6.589 -5.460 20.694 1.00 88.19 78 THR A CA 1
ATOM 641 C C . THR A 1 78 ? -6.683 -6.921 21.152 1.00 88.19 78 THR A C 1
ATOM 643 O O . THR A 1 78 ? -7.363 -7.714 20.500 1.00 88.19 78 THR A O 1
ATOM 646 N N . LYS A 1 79 ? -6.075 -7.300 22.291 1.00 88.50 79 LYS A N 1
ATOM 647 C CA . LYS A 1 79 ? -6.254 -8.640 22.897 1.00 88.50 79 LYS A CA 1
ATOM 648 C C . LYS A 1 79 ? -7.677 -8.867 23.390 1.00 88.50 79 LYS A C 1
ATOM 650 O O . LYS A 1 79 ? -8.153 -10.000 23.390 1.00 88.50 79 LYS A O 1
ATOM 655 N N . THR A 1 80 ? -8.333 -7.810 23.856 1.00 88.94 80 THR A N 1
ATOM 656 C CA . THR A 1 80 ? -9.688 -7.869 24.404 1.00 88.94 80 THR A CA 1
ATOM 657 C C . THR A 1 80 ? -10.654 -7.187 23.459 1.00 88.94 80 THR A C 1
ATOM 659 O O . THR A 1 80 ? -10.373 -6.105 22.949 1.00 88.94 80 THR A O 1
ATOM 662 N N . PHE A 1 81 ? -11.814 -7.796 23.231 1.00 89.69 81 PHE A N 1
ATOM 663 C CA . PHE A 1 81 ? -12.827 -7.185 22.383 1.00 89.69 81 PHE A CA 1
ATOM 664 C C . PHE A 1 81 ? -13.377 -5.912 23.039 1.00 89.69 81 PHE A C 1
ATOM 666 O O . PHE A 1 81 ? -13.975 -5.972 24.113 1.00 89.69 81 PHE A O 1
ATOM 673 N N . ALA A 1 82 ? -13.181 -4.767 22.388 1.00 90.50 82 ALA A N 1
ATOM 674 C CA . ALA A 1 82 ? -13.679 -3.477 22.842 1.00 90.50 82 ALA A CA 1
ATOM 675 C C . ALA A 1 82 ? -14.073 -2.615 21.640 1.00 90.50 82 ALA A C 1
ATOM 677 O O . ALA A 1 82 ? -13.380 -2.577 20.626 1.00 90.50 82 ALA A O 1
ATOM 678 N N . ILE A 1 83 ? -15.184 -1.888 21.765 1.00 91.00 83 ILE A N 1
ATOM 679 C CA . ILE A 1 83 ? -15.728 -1.074 20.668 1.00 91.00 83 ILE A CA 1
ATOM 680 C C . ILE A 1 83 ? -14.779 0.075 20.288 1.00 91.00 83 ILE A C 1
ATOM 682 O O . ILE A 1 83 ? -14.751 0.467 19.127 1.00 91.00 83 ILE A O 1
ATOM 686 N N . GLY A 1 84 ? -13.974 0.581 21.230 1.00 89.94 84 GLY A N 1
ATOM 687 C CA . GLY A 1 84 ? -13.060 1.707 21.004 1.00 89.94 84 GLY A CA 1
ATOM 688 C C . GLY A 1 84 ? -12.073 1.463 19.859 1.00 89.94 84 GLY A C 1
ATOM 689 O O . GLY A 1 84 ? -12.127 2.158 18.847 1.00 89.94 84 GLY A O 1
ATOM 690 N N . TRP A 1 85 ? -11.233 0.430 19.974 1.00 89.19 85 TRP A N 1
ATOM 691 C CA . TRP A 1 85 ? -10.236 0.124 18.942 1.00 89.19 85 TRP A CA 1
ATOM 692 C C . TRP A 1 85 ? -10.876 -0.382 17.638 1.00 89.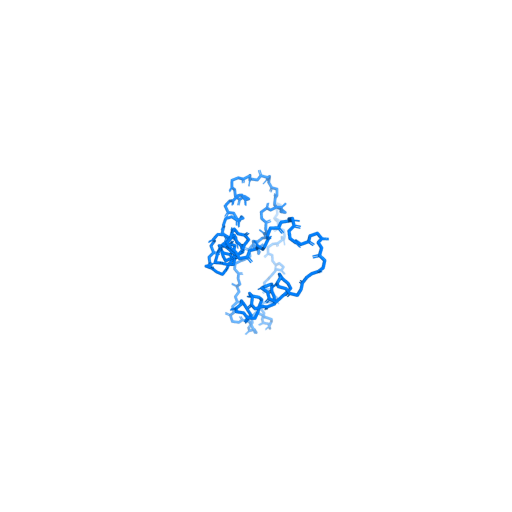19 85 TRP A C 1
ATOM 694 O O . TRP A 1 85 ? -10.332 -0.172 16.555 1.00 89.19 85 TRP A O 1
ATOM 704 N N . VAL A 1 86 ? -12.058 -1.011 17.707 1.00 91.00 86 VAL A N 1
ATOM 705 C CA . VAL A 1 86 ? -12.819 -1.410 16.509 1.00 91.00 86 VAL A CA 1
ATOM 706 C C . VAL A 1 86 ? -13.277 -0.174 15.730 1.00 91.00 86 VAL A C 1
ATOM 708 O O . VAL A 1 86 ? -13.103 -0.120 14.512 1.00 91.00 86 VAL A O 1
ATOM 711 N N . ALA A 1 87 ? -13.826 0.830 16.420 1.00 92.12 87 ALA A N 1
ATOM 712 C CA . ALA A 1 87 ? -14.245 2.089 15.814 1.00 92.12 87 ALA A CA 1
ATOM 713 C C . ALA A 1 87 ? -13.052 2.868 15.241 1.00 92.12 87 ALA A C 1
ATOM 715 O O . ALA A 1 87 ? -13.156 3.416 14.148 1.00 92.12 87 ALA A O 1
ATOM 716 N N . GLU A 1 88 ? -11.907 2.862 15.926 1.00 90.12 88 GLU A N 1
ATOM 717 C CA . GLU A 1 88 ? -10.669 3.486 15.449 1.00 90.12 88 GLU A CA 1
ATOM 718 C C . GLU A 1 88 ? -10.182 2.867 14.129 1.00 90.12 88 GLU A C 1
ATOM 720 O O . GLU A 1 88 ? -9.960 3.582 13.148 1.00 90.12 88 GLU A O 1
ATOM 725 N N . ILE A 1 89 ? -10.111 1.531 14.052 1.00 91.19 89 ILE A N 1
ATOM 726 C CA . ILE A 1 89 ? -9.756 0.820 12.813 1.00 91.19 89 ILE A CA 1
ATOM 727 C C . ILE A 1 89 ? -10.786 1.092 11.708 1.00 91.19 89 ILE A C 1
ATOM 729 O O . ILE A 1 89 ? -10.414 1.277 10.546 1.00 91.19 89 ILE A O 1
ATOM 733 N N . TYR A 1 90 ? -12.073 1.124 12.053 1.00 92.12 90 TYR A N 1
ATOM 734 C CA . TYR A 1 90 ? -13.150 1.370 11.098 1.00 92.12 90 TYR A CA 1
ATOM 735 C C . TYR A 1 90 ? -13.081 2.782 10.498 1.00 92.12 90 TYR A C 1
ATOM 737 O O . TYR A 1 90 ? -13.109 2.928 9.276 1.00 92.12 90 TYR A O 1
ATOM 745 N N . ILE A 1 91 ? -12.917 3.814 11.333 1.00 93.19 91 ILE A N 1
ATOM 746 C CA . ILE A 1 91 ? -12.776 5.210 10.896 1.00 93.19 91 ILE A CA 1
ATOM 747 C C . ILE A 1 91 ? -11.516 5.378 10.047 1.00 93.19 91 ILE A C 1
ATOM 749 O O . ILE A 1 91 ? -11.586 5.976 8.975 1.00 93.19 91 ILE A O 1
ATOM 753 N N . ARG A 1 92 ? -10.380 4.805 10.468 1.00 90.31 92 ARG A N 1
ATOM 754 C CA . ARG A 1 92 ? -9.148 4.806 9.666 1.00 90.31 92 ARG A CA 1
ATOM 755 C C . ARG A 1 92 ? -9.399 4.238 8.271 1.00 90.31 92 ARG A C 1
ATOM 757 O O . ARG A 1 92 ? -8.996 4.846 7.288 1.00 90.31 92 ARG A O 1
ATOM 764 N N . ASN A 1 93 ? -10.047 3.077 8.180 1.00 91.62 93 ASN A N 1
ATOM 765 C CA . ASN A 1 93 ? -10.326 2.446 6.891 1.00 91.62 93 ASN A CA 1
ATOM 766 C C . ASN A 1 93 ? -11.252 3.300 6.021 1.00 91.62 93 ASN A C 1
ATOM 768 O O . ASN A 1 93 ? -11.009 3.382 4.825 1.00 91.62 93 ASN A O 1
ATOM 772 N N . LEU A 1 94 ? -12.262 3.953 6.604 1.00 91.88 94 LEU A N 1
ATOM 773 C CA . LEU A 1 94 ? -13.137 4.874 5.874 1.00 91.88 94 LEU A CA 1
ATOM 774 C C . LEU A 1 94 ? -12.400 6.100 5.325 1.00 91.88 94 LEU A C 1
ATOM 776 O O . LEU A 1 94 ? -12.770 6.589 4.270 1.00 91.88 94 LEU A O 1
ATOM 780 N N . VAL A 1 95 ? -11.386 6.605 6.030 1.00 90.19 95 VAL A N 1
ATOM 781 C CA . VAL A 1 95 ? -10.577 7.747 5.569 1.00 90.19 95 VAL A CA 1
ATOM 782 C C . VAL A 1 95 ? -9.602 7.349 4.453 1.00 90.19 95 VAL A C 1
ATOM 784 O O . VAL A 1 95 ? -9.237 8.188 3.635 1.00 90.19 95 VAL A O 1
ATOM 787 N N . LEU A 1 96 ? -9.150 6.091 4.438 1.00 85.62 96 LEU A N 1
ATOM 788 C CA . LEU A 1 96 ? -8.191 5.570 3.454 1.00 85.62 96 LEU A CA 1
ATOM 789 C C . LEU A 1 96 ? -8.840 5.029 2.166 1.00 85.62 96 LEU A C 1
ATOM 791 O O . LEU A 1 96 ? -8.114 4.779 1.204 1.00 85.62 96 LEU A O 1
ATOM 795 N N . LEU A 1 97 ? -10.157 4.802 2.177 1.00 83.69 97 LEU A N 1
ATOM 796 C CA . LEU A 1 97 ? -10.973 4.341 1.045 1.00 83.69 97 LEU A CA 1
ATOM 797 C C . LEU A 1 97 ? -11.449 5.515 0.186 1.00 83.69 97 LEU A C 1
ATOM 799 O O . LEU A 1 97 ? -11.431 5.350 -1.054 1.00 83.69 97 LEU A O 1
#

Radius of gyration: 26.94 Å; chains: 1; bounding box: 43×31×75 Å

Secondary structure (DSSP, 8-state):
----TTSTTSTT-STGGGS-S--PPSSP---GGGSSS--HHHHHHHHHHHHTSSHHHHHHHHHHHHHHHHSSPPTTGGGS--HHHHHHHHHHHHHH-